Protein AF-H6BDT1-F1 (afdb_monomer_lite)

Foldseek 3Di:
DPDVVVLLVCLQCVLVVDVVVDLPCCVVPSLVSLLCQCVDPDVSSVLSNLLCLLSSLVSDALVSCVPRVLVSLLVQLVDPDPSSLLSNLLCLLSCDVRNAQPCCVPRVVVSLLSQCVDPDVSSVLSSLVCVVSVCVRHNDPVCCVSCVVSLVVQCVDPDVVSVVSSVD

Structure (mmCIF, N/CA/C/O backbone):
data_AF-H6BDT1-F1
#
_entry.id   AF-H6BDT1-F1
#
loop_
_atom_site.group_PDB
_atom_site.id
_atom_site.type_symbol
_atom_site.label_atom_id
_atom_site.label_alt_id
_atom_site.label_comp_id
_atom_site.label_asym_id
_atom_site.label_entity_id
_atom_site.label_seq_id
_atom_site.pdbx_PDB_ins_code
_atom_site.Cartn_x
_atom_site.Cartn_y
_atom_site.Cartn_z
_atom_site.occupancy
_atom_site.B_iso_or_equiv
_atom_site.auth_seq_id
_atom_site.auth_comp_id
_atom_site.auth_asym_id
_atom_site.auth_atom_id
_atom_site.pdbx_PDB_model_num
ATOM 1 N N . ASP A 1 1 ? -6.044 -13.390 18.697 1.00 86.31 1 ASP A N 1
ATOM 2 C CA . ASP A 1 1 ? -6.503 -14.779 18.508 1.00 86.31 1 ASP A CA 1
ATOM 3 C C . ASP A 1 1 ? -5.344 -15.648 18.028 1.00 86.31 1 ASP A C 1
ATOM 5 O O . ASP A 1 1 ? -4.522 -15.134 17.274 1.00 86.31 1 ASP A O 1
ATOM 9 N N . LYS A 1 2 ? -5.239 -16.912 18.459 1.00 89.94 2 LYS A N 1
ATOM 10 C CA . LYS A 1 2 ? -4.168 -17.826 18.007 1.00 89.94 2 LYS A CA 1
ATOM 11 C C . LYS A 1 2 ? -4.357 -18.261 16.549 1.00 89.94 2 LYS A C 1
ATOM 13 O O . LYS A 1 2 ? -3.375 -18.497 15.853 1.00 89.94 2 LYS A O 1
ATOM 18 N N . SER A 1 3 ? -5.599 -18.323 16.076 1.00 95.31 3 SER A N 1
ATOM 19 C CA . SER A 1 3 ? -5.934 -18.677 14.702 1.00 95.31 3 SER A CA 1
ATOM 20 C C . SER A 1 3 ? -5.685 -17.498 13.768 1.00 95.31 3 SER A C 1
ATOM 22 O O . SER A 1 3 ? -6.383 -16.483 13.821 1.00 95.31 3 SER A O 1
ATOM 24 N N . TRP A 1 4 ? -4.715 -17.643 12.863 1.00 94.75 4 TRP A N 1
ATOM 25 C CA . TRP A 1 4 ? -4.469 -16.643 11.824 1.00 94.75 4 TRP A CA 1
ATOM 26 C C . TRP A 1 4 ? -5.674 -16.484 10.892 1.00 94.75 4 TRP A C 1
ATOM 28 O O . TRP A 1 4 ? -5.926 -15.385 10.422 1.00 94.75 4 TRP A O 1
ATOM 38 N N . ARG A 1 5 ? -6.488 -17.534 10.699 1.00 95.38 5 ARG A N 1
ATOM 39 C CA . ARG A 1 5 ? -7.716 -17.467 9.889 1.00 95.38 5 ARG A CA 1
ATOM 40 C C . ARG A 1 5 ? -8.753 -16.526 10.492 1.00 95.38 5 ARG A C 1
ATOM 42 O O . ARG A 1 5 ? -9.405 -15.792 9.762 1.00 95.38 5 ARG A O 1
ATOM 49 N N . VAL A 1 6 ? -8.881 -16.508 11.821 1.00 95.25 6 VAL A N 1
ATOM 50 C CA . VAL A 1 6 ? -9.763 -15.548 12.504 1.00 95.25 6 VAL A CA 1
ATOM 51 C C . VAL A 1 6 ? -9.239 -14.130 12.292 1.00 95.25 6 VAL A C 1
ATOM 53 O O . VAL A 1 6 ? -10.000 -13.250 11.907 1.00 95.25 6 VAL A O 1
ATOM 56 N N . ARG A 1 7 ? -7.928 -13.910 12.462 1.00 96.38 7 ARG A N 1
ATOM 57 C CA . ARG A 1 7 ? -7.308 -12.591 12.239 1.00 96.38 7 ARG A CA 1
ATOM 58 C C . ARG A 1 7 ? -7.422 -12.130 10.783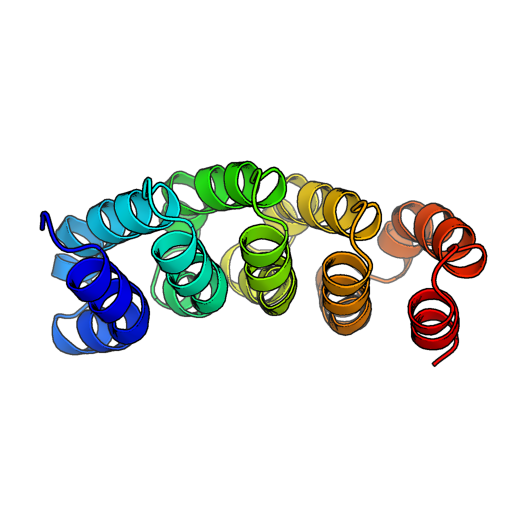 1.00 96.38 7 ARG A C 1
ATOM 60 O O . ARG A 1 7 ? -7.733 -10.971 10.542 1.00 96.38 7 ARG A O 1
ATOM 67 N N . TYR A 1 8 ? -7.262 -13.043 9.832 1.00 95.12 8 TYR A N 1
ATOM 68 C CA . TYR A 1 8 ? -7.485 -12.826 8.404 1.00 95.12 8 TYR A CA 1
ATOM 69 C C . TYR A 1 8 ? -8.929 -12.405 8.117 1.00 95.12 8 TYR A C 1
ATOM 71 O O . TYR A 1 8 ? -9.164 -11.446 7.382 1.00 95.12 8 TYR A O 1
ATOM 79 N N . MET A 1 9 ? -9.909 -13.080 8.727 1.00 94.56 9 MET A N 1
ATOM 80 C CA . MET A 1 9 ? -11.311 -12.697 8.569 1.00 94.56 9 MET A CA 1
ATOM 81 C C . MET A 1 9 ? -11.591 -11.308 9.134 1.00 94.56 9 MET A C 1
ATOM 83 O O . MET A 1 9 ? -12.263 -10.515 8.479 1.00 94.56 9 MET A O 1
ATOM 87 N N . VAL A 1 10 ? -11.020 -10.989 10.298 1.00 93.06 10 VAL A N 1
ATOM 88 C CA . VAL A 1 10 ? -11.107 -9.644 10.875 1.00 93.06 10 VAL A CA 1
ATOM 89 C C . VAL A 1 10 ? -10.471 -8.617 9.939 1.00 93.06 10 VAL A C 1
ATOM 91 O O . VAL A 1 10 ? -11.102 -7.608 9.662 1.00 93.06 10 VAL A O 1
ATOM 94 N N . ALA A 1 11 ? -9.282 -8.872 9.385 1.00 93.62 11 ALA A N 1
ATOM 95 C CA . ALA A 1 11 ? -8.631 -7.961 8.439 1.00 93.62 11 ALA A CA 1
ATOM 96 C C . ALA A 1 11 ? -9.489 -7.684 7.191 1.00 93.62 11 ALA A C 1
ATOM 98 O O . ALA A 1 11 ? -9.502 -6.560 6.692 1.00 93.62 11 ALA A O 1
ATOM 99 N N . ASN A 1 12 ? -10.243 -8.680 6.720 1.00 91.31 12 ASN A N 1
ATOM 100 C CA . ASN A 1 12 ? -11.143 -8.530 5.578 1.00 91.31 12 ASN A CA 1
ATOM 101 C C . ASN A 1 12 ? -12.426 -7.751 5.876 1.00 91.31 12 ASN A C 1
ATOM 103 O O . ASN A 1 12 ? -12.972 -7.168 4.943 1.00 91.31 12 ASN A O 1
ATOM 107 N N . GLN A 1 13 ? -12.896 -7.765 7.126 1.00 90.25 13 GLN A N 1
ATOM 108 C CA . GLN A 1 13 ? -14.163 -7.150 7.545 1.00 90.25 13 GLN A CA 1
ATOM 109 C C . GLN A 1 13 ? -13.985 -5.914 8.436 1.00 90.25 13 GLN A C 1
ATOM 111 O O . GLN A 1 13 ? -14.959 -5.363 8.947 1.00 90.25 13 GLN A O 1
ATOM 116 N N . LEU A 1 14 ? -12.743 -5.489 8.695 1.00 85.31 14 LEU A N 1
ATOM 117 C CA . LEU A 1 14 ? -12.486 -4.456 9.697 1.00 85.31 14 LEU A CA 1
ATOM 118 C C . LEU A 1 14 ? -13.117 -3.115 9.317 1.00 85.31 1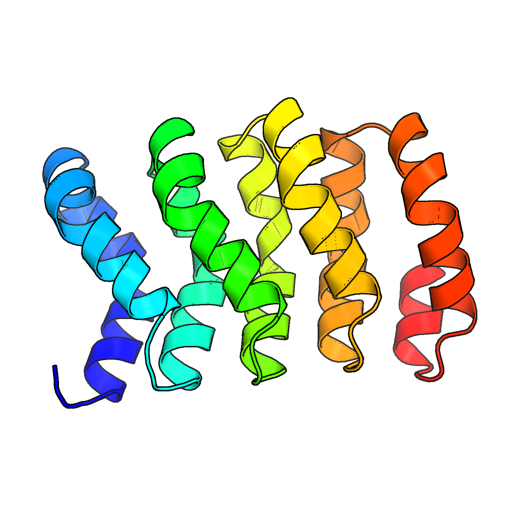4 LEU A C 1
ATOM 120 O O . LEU A 1 14 ? -13.557 -2.384 10.195 1.00 85.31 14 LEU A O 1
ATOM 124 N N . TYR A 1 15 ? -13.185 -2.811 8.022 1.00 85.06 15 TYR A N 1
ATOM 125 C CA . TYR A 1 15 ? -13.821 -1.593 7.529 1.00 85.06 15 TYR A CA 1
ATOM 126 C C . TYR A 1 15 ? -15.319 -1.566 7.871 1.00 85.06 15 TYR A C 1
ATOM 128 O O . TYR A 1 15 ? -15.811 -0.589 8.427 1.00 85.06 15 TYR A O 1
ATOM 136 N N . GLU A 1 16 ? -16.025 -2.664 7.607 1.00 87.00 16 GLU A N 1
ATOM 137 C CA . GLU A 1 16 ? -17.448 -2.825 7.898 1.00 87.00 16 GLU A CA 1
ATOM 138 C C . GLU A 1 16 ? -17.715 -2.772 9.412 1.00 87.00 16 GLU A C 1
ATOM 140 O O . GLU A 1 16 ? -18.719 -2.213 9.857 1.00 87.00 16 GLU A O 1
ATOM 145 N N . LEU A 1 17 ? -16.786 -3.292 10.224 1.00 85.12 17 LEU A N 1
ATOM 146 C CA . LEU A 1 17 ? -16.847 -3.166 11.681 1.00 85.12 17 LEU A CA 1
ATOM 147 C C . LEU A 1 17 ? -16.719 -1.708 12.132 1.00 85.12 17 LEU A C 1
ATOM 149 O O . LEU A 1 17 ? -17.478 -1.290 13.004 1.00 85.12 17 LEU A O 1
ATOM 153 N N . CYS A 1 18 ? -15.809 -0.928 11.540 1.00 85.00 18 CYS A N 1
ATOM 154 C CA . CYS A 1 18 ? -15.662 0.494 11.854 1.00 85.00 18 CYS A CA 1
ATOM 155 C C . CYS A 1 18 ? -16.941 1.290 11.574 1.00 85.00 18 CYS A C 1
ATOM 157 O O . CYS A 1 18 ? -17.350 2.107 12.400 1.00 85.00 18 CYS A O 1
ATOM 159 N N . GLU A 1 19 ? -17.591 1.034 10.436 1.00 83.88 19 GLU A N 1
ATOM 160 C CA . GLU A 1 19 ? -18.862 1.683 10.097 1.00 83.88 19 GLU A CA 1
ATOM 161 C C . GLU A 1 19 ? -19.970 1.320 11.096 1.00 83.88 19 GLU A C 1
ATOM 163 O O . GLU A 1 19 ? -20.764 2.182 11.470 1.00 83.88 19 GLU A O 1
ATOM 168 N N . ALA A 1 20 ? -19.993 0.078 11.587 1.00 88.31 20 ALA A N 1
ATOM 169 C CA . ALA A 1 20 ? -21.001 -0.384 12.537 1.00 88.31 20 ALA A CA 1
ATOM 170 C C . ALA A 1 20 ? -20.823 0.183 13.959 1.00 88.31 20 ALA A C 1
ATOM 172 O O . ALA A 1 20 ? -21.815 0.471 14.628 1.00 88.31 20 ALA A O 1
ATOM 173 N N . VAL A 1 21 ? -19.582 0.331 14.442 1.00 86.50 21 VAL A N 1
ATOM 174 C CA . VAL A 1 21 ? -19.310 0.792 15.821 1.00 86.50 21 VAL A CA 1
ATOM 175 C C . VAL A 1 21 ? -19.196 2.313 15.948 1.00 86.50 21 VAL A C 1
ATOM 177 O O . VAL A 1 21 ? -19.269 2.848 17.053 1.00 86.50 21 VAL A O 1
ATOM 180 N N . GLY A 1 22 ? -19.021 3.019 14.831 1.00 85.62 22 GLY A N 1
ATOM 181 C CA . GLY A 1 22 ? -18.889 4.471 14.798 1.00 85.62 22 GLY A CA 1
ATOM 182 C C . GLY A 1 22 ? -17.468 4.988 15.085 1.00 85.62 22 GLY A C 1
ATOM 183 O O . GLY A 1 22 ? -16.534 4.219 15.336 1.00 85.62 22 GLY A O 1
ATOM 184 N N . PRO A 1 23 ? -17.270 6.318 15.028 1.00 83.31 23 PRO A N 1
ATOM 185 C CA . PRO A 1 23 ? -15.941 6.935 14.968 1.00 83.31 23 PRO A CA 1
ATOM 186 C C . PRO A 1 23 ? -15.136 6.837 16.272 1.00 83.31 23 PRO A C 1
ATOM 188 O O . PRO A 1 23 ? -13.923 6.632 16.225 1.00 83.31 23 PRO A O 1
ATOM 191 N N . GLU A 1 24 ? -15.784 6.948 17.437 1.00 86.31 24 GLU A N 1
ATOM 192 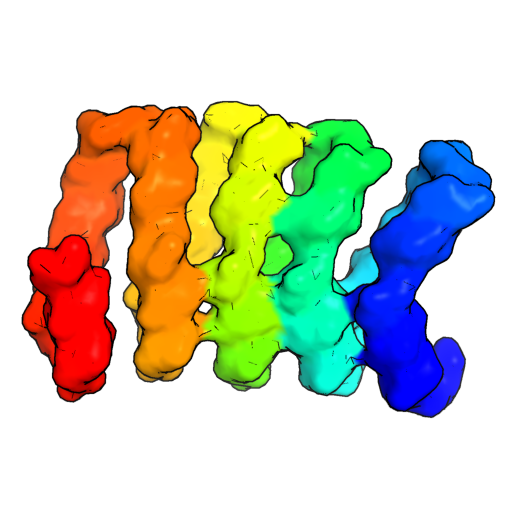C CA . GLU A 1 24 ? -15.082 6.907 18.729 1.00 86.31 24 GLU A CA 1
ATOM 193 C C . GLU A 1 24 ? -14.487 5.519 19.036 1.00 86.31 24 GLU A C 1
ATOM 195 O O . GLU A 1 24 ? -13.269 5.442 19.232 1.00 86.31 24 GLU A O 1
ATOM 200 N N . PRO A 1 25 ? -15.249 4.404 18.978 1.00 84.44 25 PRO A N 1
ATOM 201 C CA . PRO A 1 25 ? -14.669 3.068 19.151 1.00 84.44 25 PRO A CA 1
ATOM 202 C C . PRO A 1 25 ? -13.680 2.708 18.037 1.00 84.44 25 PRO A C 1
ATOM 204 O O . PRO A 1 25 ? -12.673 2.043 18.277 1.00 84.44 25 PRO A O 1
ATOM 207 N N . THR A 1 26 ? -13.913 3.201 16.814 1.00 85.62 26 THR A N 1
ATOM 208 C CA . THR A 1 26 ? -12.958 3.029 15.713 1.00 85.62 26 THR A CA 1
ATOM 209 C C . THR A 1 26 ? -11.588 3.597 16.074 1.00 85.62 26 THR A C 1
ATOM 211 O O . THR A 1 26 ? -10.569 2.921 15.920 1.00 85.62 26 THR A O 1
ATOM 214 N N . ARG A 1 27 ? -11.556 4.828 16.590 1.00 82.56 27 ARG A N 1
ATOM 215 C CA . ARG A 1 27 ? -10.317 5.499 16.980 1.00 82.56 27 ARG A CA 1
ATOM 216 C C . ARG A 1 27 ? -9.649 4.828 18.180 1.00 82.56 27 ARG A C 1
ATOM 218 O O . ARG A 1 27 ? -8.435 4.638 18.151 1.00 82.56 27 ARG A O 1
ATOM 225 N N . ALA A 1 28 ? -10.417 4.505 19.218 1.00 85.69 28 ALA A N 1
ATOM 226 C CA . ALA A 1 28 ? -9.879 3.970 20.466 1.00 85.69 28 ALA A CA 1
ATOM 227 C C . ALA A 1 28 ? -9.369 2.527 20.318 1.00 85.69 28 ALA A C 1
ATOM 229 O O . ALA A 1 28 ? -8.273 2.213 20.783 1.00 85.69 28 ALA A O 1
ATOM 230 N N . ASP A 1 29 ? -10.125 1.675 19.621 1.00 87.81 29 ASP A N 1
ATOM 231 C CA . ASP A 1 29 ? -9.914 0.226 19.654 1.00 87.81 29 ASP A CA 1
ATOM 232 C C . ASP A 1 29 ? -9.515 -0.357 18.294 1.00 87.81 29 ASP A C 1
ATOM 234 O O . ASP A 1 29 ? -8.620 -1.212 18.21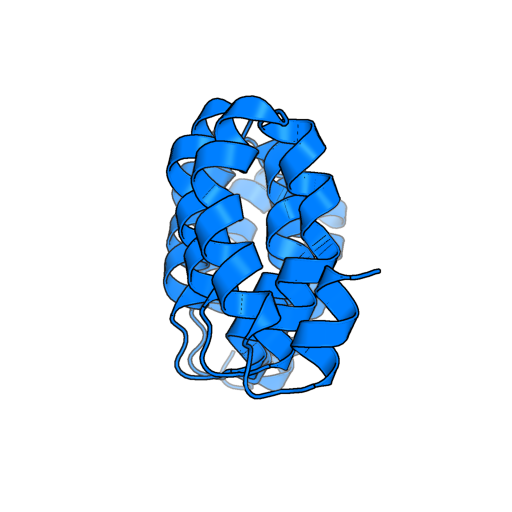4 1.00 87.81 29 ASP A O 1
ATOM 238 N N . LEU A 1 30 ? -10.136 0.110 17.204 1.00 90.19 30 LEU A N 1
ATOM 239 C CA . LEU A 1 30 ? -9.939 -0.493 15.882 1.00 90.19 30 LEU A CA 1
ATOM 240 C C . LEU A 1 30 ? -8.662 -0.016 15.188 1.00 90.19 30 LEU A C 1
ATOM 242 O O . LEU A 1 30 ? -8.026 -0.821 14.511 1.00 90.19 30 LEU A O 1
ATOM 246 N N . VAL A 1 31 ? -8.214 1.228 15.397 1.00 93.12 31 VAL A N 1
ATOM 247 C CA . VAL A 1 31 ? -6.912 1.695 14.879 1.00 93.12 31 VAL A CA 1
ATOM 248 C C . VAL A 1 31 ? -5.752 0.866 15.452 1.00 93.12 31 VAL A C 1
ATOM 250 O O . VAL A 1 31 ? -4.995 0.295 14.658 1.00 93.12 31 VAL A O 1
ATOM 253 N N . PRO A 1 32 ? -5.608 0.688 16.784 1.00 94.50 32 PRO A N 1
ATOM 254 C CA . PRO A 1 32 ? -4.578 -0.195 17.332 1.00 94.50 32 PRO A CA 1
ATOM 255 C C . PRO A 1 32 ? -4.714 -1.648 16.867 1.00 94.50 32 PRO A C 1
ATOM 257 O O . PRO A 1 32 ? -3.706 -2.326 16.661 1.00 94.50 32 PRO A O 1
ATOM 260 N N . ALA A 1 33 ? -5.945 -2.148 16.704 1.00 94.44 33 ALA A N 1
ATOM 261 C CA . ALA A 1 33 ? -6.177 -3.491 16.181 1.00 94.44 33 ALA A CA 1
ATOM 262 C C . ALA A 1 33 ? -5.696 -3.632 14.735 1.00 94.44 33 ALA A C 1
ATOM 264 O O . ALA A 1 33 ? -5.016 -4.607 14.419 1.00 94.44 33 ALA A O 1
ATOM 265 N N . TYR A 1 34 ? -5.972 -2.646 13.885 1.00 96.12 34 TYR A N 1
ATOM 266 C CA . TYR A 1 34 ? -5.546 -2.669 12.495 1.00 96.12 34 TYR A CA 1
ATOM 267 C C . TYR A 1 34 ? -4.031 -2.593 12.347 1.00 96.12 34 TYR A C 1
ATOM 269 O O . TYR A 1 34 ? -3.454 -3.362 11.584 1.00 96.12 34 TYR A O 1
ATOM 277 N N . VAL A 1 35 ? -3.366 -1.751 13.143 1.00 96.94 35 VAL A N 1
ATOM 278 C CA . VAL A 1 35 ? -1.896 -1.687 13.189 1.00 96.94 35 VAL A CA 1
ATOM 279 C C . VAL A 1 35 ? -1.293 -3.057 13.519 1.00 96.94 35 VAL A C 1
ATOM 281 O O . VAL A 1 35 ? -0.311 -3.463 12.900 1.00 96.94 35 VAL A O 1
ATOM 284 N N . ARG A 1 36 ? -1.898 -3.814 14.446 1.00 97.12 36 ARG A N 1
ATOM 285 C CA . ARG A 1 36 ? -1.454 -5.187 14.743 1.00 97.12 36 ARG A CA 1
ATOM 286 C C . ARG A 1 36 ? -1.662 -6.144 13.568 1.00 97.12 36 ARG A C 1
ATOM 288 O O . ARG A 1 36 ? -0.824 -7.013 13.377 1.00 97.12 36 ARG A O 1
ATOM 295 N N . LEU A 1 37 ? -2.734 -5.988 12.790 1.00 97.69 37 LEU A N 1
ATOM 296 C CA . LEU A 1 37 ? -2.994 -6.812 11.601 1.00 97.69 37 LEU A CA 1
ATOM 297 C C . LEU A 1 37 ? -2.028 -6.488 10.452 1.00 97.69 37 LEU A C 1
ATOM 299 O O . LEU A 1 37 ? -1.565 -7.394 9.766 1.00 97.69 37 LEU A O 1
ATOM 303 N N . LEU A 1 38 ? -1.671 -5.213 10.269 1.00 97.94 38 LEU A N 1
ATOM 304 C CA . LEU A 1 38 ? -0.653 -4.796 9.298 1.00 97.94 38 LEU A CA 1
ATOM 305 C C . LEU A 1 38 ? 0.738 -5.345 9.656 1.00 97.94 38 LEU A C 1
ATOM 307 O O . LEU A 1 38 ? 1.550 -5.573 8.769 1.00 97.94 38 LEU A O 1
ATOM 311 N N . ARG A 1 39 ?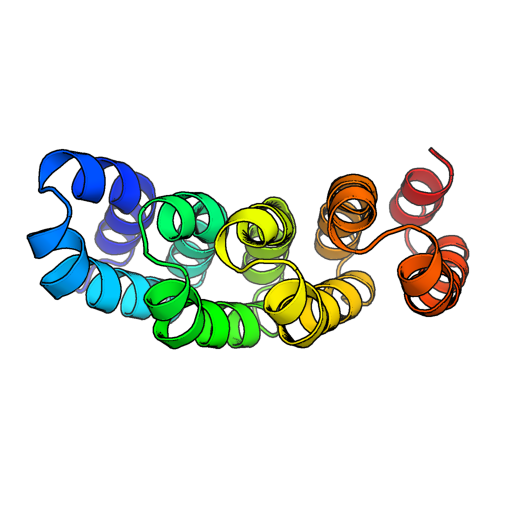 1.002 -5.609 10.940 1.00 97.94 39 ARG A N 1
ATOM 312 C CA . ARG A 1 39 ? 2.255 -6.192 11.451 1.00 97.94 39 ARG A CA 1
ATOM 313 C C . ARG A 1 39 ? 2.108 -7.650 11.894 1.00 97.94 39 ARG A C 1
ATOM 315 O O . ARG A 1 39 ? 2.886 -8.129 12.718 1.00 97.94 39 ARG A O 1
ATOM 322 N N . ASP A 1 40 ? 1.089 -8.346 11.398 1.00 98.44 40 ASP A N 1
ATOM 323 C CA . ASP A 1 40 ? 0.835 -9.729 11.793 1.00 98.44 40 ASP A CA 1
ATOM 324 C C . ASP A 1 40 ? 1.998 -10.637 11.376 1.00 98.44 40 ASP A C 1
ATOM 326 O O . ASP A 1 40 ? 2.653 -10.402 10.360 1.00 98.44 40 ASP A O 1
ATOM 330 N N . ASN A 1 41 ? 2.264 -11.696 12.138 1.00 97.00 41 ASN A N 1
ATOM 331 C CA . ASN A 1 41 ? 3.332 -12.629 11.791 1.00 97.00 41 ASN A CA 1
ATOM 332 C C . ASN A 1 41 ? 2.996 -13.456 10.537 1.00 97.00 41 ASN A C 1
ATOM 334 O O . ASN A 1 41 ? 3.907 -13.866 9.819 1.00 97.00 41 ASN A O 1
ATOM 338 N N . GLU A 1 42 ? 1.709 -13.661 10.249 1.00 98.19 42 GLU A N 1
ATOM 339 C CA . GLU A 1 42 ? 1.241 -14.420 9.093 1.00 98.19 42 GLU A CA 1
ATOM 340 C C . GLU A 1 42 ? 1.101 -13.530 7.851 1.00 98.19 42 GLU A C 1
ATOM 342 O O . GLU A 1 42 ? 0.394 -12.518 7.868 1.00 98.19 42 GLU A O 1
ATOM 347 N N . ALA A 1 43 ? 1.731 -13.929 6.742 1.00 97.88 43 ALA A N 1
ATOM 348 C CA . ALA A 1 43 ? 1.722 -13.136 5.512 1.00 97.88 43 ALA A CA 1
ATOM 349 C C . ALA A 1 43 ? 0.304 -12.961 4.949 1.00 97.88 43 ALA A C 1
ATOM 351 O O . ALA A 1 43 ? -0.045 -11.862 4.537 1.00 97.88 43 ALA A O 1
ATOM 352 N N . GLU A 1 44 ? -0.542 -13.994 5.007 1.00 97.94 44 GLU A N 1
ATOM 353 C CA . GLU A 1 44 ? -1.941 -13.929 4.551 1.00 97.94 44 GLU A CA 1
ATOM 354 C C . GLU A 1 44 ? -2.756 -12.854 5.279 1.00 97.94 44 GLU A C 1
ATOM 356 O O . GLU A 1 44 ? -3.568 -12.151 4.674 1.00 97.94 44 GLU A O 1
ATOM 361 N N . VAL A 1 45 ? -2.511 -12.672 6.580 1.00 98.38 45 VAL A N 1
ATOM 362 C CA . VAL A 1 45 ? -3.176 -11.621 7.361 1.00 98.38 45 VAL A CA 1
ATOM 363 C C . VAL A 1 45 ? -2.685 -10.245 6.913 1.00 98.38 45 VAL A C 1
ATOM 365 O O . VAL A 1 45 ? -3.504 -9.349 6.701 1.00 98.38 45 VAL A O 1
ATOM 368 N N . ARG A 1 46 ? -1.371 -10.090 6.695 1.00 98.50 46 ARG A N 1
ATOM 369 C CA . ARG A 1 46 ? -0.795 -8.838 6.185 1.00 98.50 46 ARG A CA 1
ATOM 370 C C . ARG A 1 46 ? -1.264 -8.514 4.767 1.00 98.50 46 ARG A C 1
ATOM 372 O O . ARG A 1 46 ? -1.556 -7.356 4.502 1.00 98.50 46 ARG A O 1
ATOM 379 N N . ILE A 1 47 ? -1.406 -9.506 3.883 1.00 98.44 47 ILE A N 1
ATOM 380 C CA . ILE A 1 47 ? -1.962 -9.346 2.526 1.00 98.44 47 ILE A CA 1
ATOM 381 C C . ILE A 1 47 ? -3.379 -8.775 2.611 1.00 98.44 47 ILE A C 1
ATOM 383 O O . ILE A 1 47 ? -3.674 -7.750 1.991 1.00 98.44 47 ILE A O 1
ATOM 387 N N . ALA A 1 48 ? -4.242 -9.407 3.414 1.00 97.69 48 ALA A N 1
ATOM 388 C CA . ALA A 1 48 ? -5.618 -8.958 3.602 1.00 97.69 48 ALA A CA 1
ATOM 389 C C . ALA A 1 48 ? -5.674 -7.538 4.180 1.00 97.69 48 ALA A C 1
ATOM 391 O O . ALA A 1 48 ? -6.408 -6.694 3.669 1.00 97.69 48 ALA A O 1
ATOM 392 N N . ALA A 1 49 ? -4.867 -7.250 5.204 1.00 97.75 49 ALA A N 1
ATOM 393 C CA . ALA A 1 49 ? -4.814 -5.929 5.814 1.00 97.75 49 ALA A CA 1
ATOM 394 C C . ALA A 1 49 ? -4.296 -4.871 4.824 1.00 97.75 49 ALA A C 1
ATOM 396 O O . ALA A 1 49 ? -4.977 -3.871 4.602 1.00 97.75 49 ALA A O 1
ATOM 397 N N . ALA A 1 50 ? -3.153 -5.101 4.174 1.00 97.94 50 ALA A N 1
ATOM 398 C CA . ALA A 1 50 ? -2.535 -4.176 3.223 1.00 97.94 50 ALA A CA 1
ATOM 399 C C . ALA A 1 50 ? -3.474 -3.833 2.058 1.00 97.94 50 ALA A C 1
ATOM 401 O O . ALA A 1 50 ? -3.646 -2.659 1.735 1.00 97.94 50 ALA A O 1
ATOM 402 N N . GLY A 1 51 ? -4.173 -4.826 1.497 1.00 96.88 51 GLY A N 1
ATOM 403 C CA . GLY A 1 51 ? -5.148 -4.622 0.419 1.00 96.88 51 GLY A CA 1
ATOM 404 C C . GLY A 1 51 ? -6.389 -3.806 0.815 1.00 96.88 51 GLY A C 1
ATOM 405 O O . GLY A 1 51 ? -7.198 -3.450 -0.043 1.00 96.88 51 GLY A O 1
ATOM 406 N N . LYS A 1 52 ? -6.572 -3.489 2.103 1.00 95.12 52 LYS A N 1
ATOM 407 C CA . LYS A 1 52 ? -7.680 -2.662 2.614 1.00 95.12 52 LYS A CA 1
ATOM 408 C C . LYS A 1 52 ? -7.224 -1.322 3.193 1.00 95.12 52 LYS A C 1
ATOM 410 O O . LYS A 1 52 ? -8.085 -0.522 3.561 1.00 95.12 52 LYS A O 1
ATOM 415 N N . VAL A 1 53 ? -5.918 -1.035 3.209 1.00 95.56 53 VAL A N 1
ATOM 416 C CA . VAL A 1 53 ? -5.350 0.127 3.921 1.00 95.56 53 VAL A CA 1
ATOM 417 C C . VAL A 1 53 ? -5.964 1.446 3.477 1.00 95.56 53 VAL A C 1
ATOM 419 O O . VAL A 1 53 ? -6.355 2.258 4.306 1.00 95.56 53 VAL A O 1
ATOM 422 N N . THR A 1 54 ? -6.199 1.607 2.177 1.00 94.25 54 THR A N 1
ATOM 423 C CA . THR A 1 54 ? -6.866 2.784 1.618 1.00 94.25 54 THR A CA 1
ATOM 424 C C . THR A 1 54 ? -8.290 2.964 2.133 1.00 94.25 54 THR A C 1
ATOM 426 O O . THR A 1 54 ? -8.682 4.081 2.464 1.00 94.25 54 THR A O 1
ATOM 429 N N . LYS A 1 55 ? -9.081 1.885 2.204 1.00 91.94 55 LYS A N 1
ATOM 430 C CA . LYS A 1 55 ? -10.452 1.965 2.726 1.00 91.94 55 LYS A CA 1
ATOM 431 C C . LYS A 1 55 ? -10.434 2.353 4.200 1.00 91.94 55 LYS A C 1
ATOM 433 O O . LYS A 1 55 ? -11.182 3.237 4.598 1.00 91.94 55 LYS A O 1
ATOM 438 N N . PHE A 1 56 ? -9.536 1.747 4.973 1.00 91.81 56 PHE A N 1
ATOM 439 C CA . PHE A 1 56 ? -9.377 2.067 6.385 1.00 91.81 56 PHE A CA 1
ATOM 440 C C . PHE A 1 56 ? -8.886 3.504 6.604 1.00 91.81 56 PHE A C 1
ATOM 442 O O . PHE A 1 56 ? -9.371 4.184 7.491 1.00 91.81 56 PHE A O 1
ATOM 449 N N . CYS A 1 57 ? -7.984 4.035 5.779 1.00 91.75 57 CYS A N 1
ATOM 450 C CA . CYS A 1 57 ? -7.548 5.425 5.916 1.00 91.75 57 CYS A CA 1
ATOM 451 C C . CYS A 1 57 ? -8.676 6.437 5.682 1.00 91.75 57 CYS A C 1
ATOM 453 O O . CYS A 1 57 ? -8.682 7.476 6.329 1.00 91.75 57 CYS A O 1
ATOM 455 N N . ARG A 1 58 ? -9.646 6.145 4.806 1.00 90.25 58 ARG A N 1
ATOM 456 C CA . ARG A 1 58 ? -10.751 7.072 4.487 1.00 90.25 58 ARG A CA 1
ATOM 457 C C . ARG A 1 58 ? -11.699 7.353 5.652 1.00 90.25 58 ARG A C 1
ATOM 459 O O . ARG A 1 58 ? -12.383 8.368 5.623 1.00 90.25 58 ARG A O 1
ATOM 466 N N . ILE A 1 59 ? -11.739 6.477 6.653 1.00 88.56 59 ILE A N 1
ATOM 467 C CA . ILE A 1 59 ? -12.544 6.664 7.872 1.00 88.56 59 ILE A CA 1
ATOM 468 C C . ILE A 1 59 ? -11.748 7.329 9.004 1.00 88.56 59 ILE A C 1
ATOM 470 O O . ILE A 1 59 ? -12.297 7.585 10.074 1.00 88.56 59 ILE A O 1
ATOM 474 N N . LEU A 1 60 ? -10.456 7.596 8.794 1.00 88.31 60 LEU A N 1
ATOM 475 C CA . LEU A 1 60 ? -9.595 8.258 9.767 1.00 88.31 60 LEU A CA 1
ATOM 476 C C . LEU A 1 60 ? -9.419 9.735 9.433 1.00 88.31 60 LEU A C 1
ATOM 478 O O . LEU A 1 60 ? -9.527 10.159 8.283 1.00 88.31 60 LEU A O 1
ATOM 482 N N . SER A 1 61 ? -9.046 10.513 10.448 1.00 90.62 61 SER A N 1
ATOM 483 C CA . SER A 1 61 ? -8.468 11.829 10.201 1.00 90.62 61 SER A CA 1
ATOM 484 C C . SER A 1 61 ? -7.076 11.694 9.559 1.00 90.62 61 SER A C 1
ATOM 486 O O . SER A 1 61 ? -6.359 10.722 9.841 1.00 90.62 61 SER A O 1
ATOM 488 N N . PRO A 1 62 ? -6.641 12.683 8.754 1.00 91.50 62 PRO A N 1
ATOM 489 C CA . PRO A 1 62 ? -5.299 12.702 8.171 1.00 91.50 62 PRO A CA 1
ATOM 490 C C . PRO A 1 62 ? -4.197 12.506 9.219 1.00 91.50 62 PRO A C 1
ATOM 492 O O . PRO A 1 62 ? -3.252 11.753 9.000 1.00 91.50 62 PRO A O 1
ATOM 495 N N . GLN A 1 63 ? -4.352 13.115 10.400 1.00 93.00 63 GLN A N 1
ATOM 496 C CA . GLN A 1 63 ? -3.385 13.019 11.494 1.00 93.00 63 GLN A CA 1
ATOM 497 C C . GLN A 1 63 ? -3.226 11.578 11.993 1.00 93.00 63 GLN A C 1
ATOM 499 O O . GLN A 1 63 ? -2.101 11.111 12.151 1.00 93.00 63 GLN A O 1
ATOM 504 N N . LEU A 1 64 ? -4.331 10.847 12.190 1.00 92.31 64 LEU A N 1
ATOM 505 C CA . LEU A 1 64 ? -4.278 9.448 12.628 1.00 92.31 64 LEU A CA 1
ATOM 506 C C . LEU A 1 64 ? -3.687 8.539 11.547 1.00 92.31 64 LEU A C 1
ATOM 508 O O . LEU A 1 64 ? -2.901 7.644 11.862 1.00 92.31 64 LEU A O 1
ATOM 512 N N . ALA A 1 65 ? -4.030 8.777 10.278 1.00 94.69 65 ALA A N 1
ATOM 513 C CA . ALA A 1 65 ? -3.470 8.024 9.161 1.00 94.69 65 ALA A CA 1
ATOM 514 C C . ALA A 1 65 ? -1.945 8.208 9.070 1.00 94.69 65 ALA A C 1
ATOM 516 O O . ALA A 1 65 ? -1.217 7.218 8.987 1.00 94.69 65 ALA A O 1
ATOM 517 N N . ILE A 1 66 ? -1.460 9.449 9.162 1.00 94.75 66 ILE A N 1
ATOM 518 C CA . ILE A 1 66 ? -0.027 9.775 9.142 1.00 94.75 66 ILE A CA 1
ATOM 519 C C . ILE A 1 66 ? 0.689 9.187 10.363 1.00 94.75 66 ILE A C 1
ATOM 521 O O . ILE A 1 66 ? 1.756 8.599 10.223 1.00 94.75 66 ILE A O 1
ATOM 525 N N . GLN A 1 67 ? 0.108 9.308 11.558 1.00 95.31 67 GLN A N 1
ATOM 526 C CA . GLN A 1 67 ? 0.761 8.886 12.797 1.00 95.31 67 GLN A CA 1
ATOM 527 C C . GLN A 1 67 ? 0.832 7.360 12.952 1.00 95.31 67 GLN A C 1
ATOM 529 O O . GLN A 1 67 ? 1.830 6.842 13.454 1.00 95.31 67 GLN A O 1
ATOM 534 N N . HIS A 1 68 ? -0.218 6.635 12.557 1.00 95.25 68 HIS A N 1
ATOM 535 C CA . HIS A 1 68 ? -0.349 5.208 12.869 1.00 95.25 68 HIS A CA 1
ATOM 536 C C . HIS A 1 68 ? -0.265 4.294 11.650 1.00 95.25 68 HIS A C 1
ATOM 538 O O . HIS A 1 68 ? 0.310 3.209 11.742 1.00 95.25 68 HIS A O 1
ATOM 544 N N . ILE A 1 69 ? -0.830 4.702 10.512 1.00 96.25 69 ILE A N 1
ATOM 545 C CA . ILE A 1 69 ? -0.960 3.819 9.347 1.00 96.25 69 ILE A CA 1
ATOM 546 C C . ILE A 1 69 ? 0.228 3.963 8.401 1.00 96.25 69 ILE A C 1
ATOM 548 O O . ILE A 1 69 ? 0.777 2.961 7.949 1.00 96.25 69 ILE A O 1
ATOM 552 N N . LEU A 1 70 ? 0.672 5.190 8.140 1.00 95.81 70 LEU A N 1
ATOM 553 C CA . LEU A 1 70 ? 1.761 5.470 7.207 1.00 95.81 70 LEU A CA 1
ATOM 554 C C . LEU A 1 70 ? 3.099 4.789 7.577 1.00 95.81 70 LEU A C 1
ATOM 556 O O . LEU A 1 70 ? 3.742 4.253 6.673 1.00 95.81 70 LEU A O 1
ATOM 560 N N . PRO A 1 71 ? 3.499 4.677 8.865 1.00 97.50 71 PRO A N 1
ATOM 561 C CA . PRO A 1 71 ? 4.668 3.883 9.245 1.00 97.50 71 PRO A CA 1
ATOM 562 C C . PRO A 1 71 ? 4.519 2.399 8.886 1.00 97.50 71 PRO A C 1
ATOM 564 O O . PRO A 1 71 ? 5.457 1.791 8.377 1.00 97.50 71 PRO A O 1
ATOM 567 N N . CYS A 1 72 ? 3.324 1.831 9.078 1.00 98.12 72 CYS A N 1
ATOM 568 C CA . CYS A 1 72 ? 3.036 0.446 8.706 1.00 98.12 72 CYS A CA 1
ATOM 569 C C . CYS A 1 72 ? 3.082 0.261 7.183 1.00 98.12 72 CYS A C 1
ATOM 571 O O . CYS A 1 72 ? 3.617 -0.727 6.699 1.00 98.12 72 CYS A O 1
ATOM 573 N N . VAL A 1 73 ? 2.566 1.225 6.415 1.00 98.00 73 VAL A N 1
ATOM 574 C CA . VAL A 1 73 ? 2.645 1.223 4.943 1.00 98.00 73 VAL A CA 1
ATOM 575 C C . VAL A 1 73 ? 4.097 1.237 4.468 1.00 98.00 73 VAL A C 1
ATOM 577 O O . VAL A 1 73 ? 4.453 0.483 3.563 1.00 98.00 73 VAL A O 1
ATOM 580 N N . LYS A 1 74 ? 4.956 2.035 5.110 1.00 97.94 74 LYS A N 1
ATOM 581 C CA . LYS A 1 74 ? 6.392 2.051 4.819 1.00 97.94 74 LYS A CA 1
ATOM 582 C C . LYS A 1 74 ? 7.039 0.692 5.094 1.00 97.94 74 LYS A C 1
ATOM 584 O O . LYS A 1 74 ? 7.757 0.194 4.235 1.00 97.94 74 LYS A O 1
ATOM 589 N N . GLU A 1 75 ? 6.749 0.066 6.232 1.00 98.19 75 GLU A N 1
ATOM 590 C CA . GLU A 1 75 ? 7.246 -1.283 6.553 1.00 98.19 75 GLU A CA 1
ATOM 591 C C . GLU A 1 75 ? 6.778 -2.323 5.521 1.00 98.19 75 GLU A C 1
ATOM 593 O O . GLU A 1 75 ? 7.597 -3.059 4.966 1.00 98.19 75 GLU A O 1
ATOM 598 N N . LEU A 1 76 ? 5.481 -2.323 5.198 1.00 98.44 76 LEU A N 1
ATOM 599 C CA . LEU A 1 76 ? 4.860 -3.244 4.242 1.00 98.44 76 LEU A CA 1
ATOM 600 C C . LEU A 1 76 ? 5.408 -3.094 2.819 1.00 98.44 76 LEU A C 1
ATOM 602 O O . LEU A 1 76 ? 5.435 -4.069 2.075 1.00 98.44 76 LEU A O 1
ATOM 606 N N . SER A 1 77 ? 5.875 -1.905 2.434 1.00 98.25 77 SER A N 1
ATOM 607 C CA . SER A 1 77 ? 6.512 -1.699 1.126 1.00 98.25 77 SER A CA 1
ATOM 608 C C . SER A 1 77 ? 7.845 -2.430 0.963 1.00 98.25 77 SER A C 1
ATOM 610 O O . SER A 1 77 ? 8.300 -2.636 -0.155 1.00 98.25 77 SER A O 1
ATOM 612 N N . SER A 1 78 ? 8.439 -2.864 2.074 1.00 97.81 78 SER A N 1
ATOM 613 C CA . SER A 1 78 ? 9.666 -3.661 2.134 1.00 97.81 78 SER A CA 1
ATOM 614 C C . SER A 1 78 ? 9.433 -5.052 2.735 1.00 97.81 78 SER A C 1
ATOM 616 O O . SER A 1 78 ? 10.375 -5.697 3.192 1.00 97.81 78 SER A O 1
ATOM 618 N N . ASP A 1 79 ? 8.178 -5.516 2.772 1.00 98.62 79 ASP A N 1
ATOM 619 C CA . ASP A 1 79 ? 7.829 -6.821 3.338 1.00 98.62 79 ASP A CA 1
ATOM 620 C C . ASP A 1 79 ? 8.567 -7.956 2.616 1.00 98.62 79 ASP A C 1
ATOM 622 O O . ASP A 1 79 ? 8.749 -7.914 1.398 1.00 98.62 79 ASP A O 1
ATOM 626 N N . SER A 1 80 ? 8.954 -9.005 3.342 1.00 97.81 80 SER A N 1
ATOM 627 C CA . SER A 1 80 ? 9.622 -10.169 2.749 1.00 97.81 80 SER A CA 1
ATOM 628 C C . SER A 1 80 ? 8.730 -10.922 1.756 1.00 97.81 80 SER A C 1
ATOM 630 O O . SER A 1 80 ? 9.233 -11.532 0.812 1.00 97.81 80 SER A O 1
ATOM 632 N N . SER A 1 81 ? 7.407 -10.858 1.924 1.00 98.31 81 SER A N 1
ATOM 633 C CA . SER A 1 81 ? 6.441 -11.450 1.005 1.00 98.31 81 SER A CA 1
ATOM 634 C C . SER A 1 81 ? 6.117 -10.507 -0.152 1.00 98.31 81 SER A C 1
ATOM 636 O O . SER A 1 81 ? 5.467 -9.474 0.022 1.00 98.31 81 SER A O 1
ATOM 638 N N . GLN A 1 82 ? 6.464 -10.923 -1.372 1.00 98.31 82 GLN A N 1
ATOM 639 C CA . GLN A 1 82 ? 6.058 -10.237 -2.607 1.00 98.31 82 GLN A CA 1
ATOM 640 C C . GLN A 1 82 ? 4.537 -10.031 -2.709 1.00 98.31 82 GLN A C 1
ATOM 642 O O . GLN A 1 82 ? 4.080 -9.034 -3.261 1.00 98.31 82 GLN A O 1
ATOM 647 N N . HIS A 1 83 ? 3.736 -10.940 -2.145 1.00 98.38 83 HIS A N 1
ATOM 648 C CA . HIS A 1 83 ? 2.279 -10.854 -2.201 1.00 98.38 83 HIS A CA 1
ATOM 649 C C . HIS A 1 83 ? 1.748 -9.744 -1.292 1.00 98.38 83 HIS A C 1
ATOM 651 O O . HIS A 1 83 ? 0.782 -9.077 -1.652 1.00 98.38 83 HIS A O 1
ATOM 657 N N . VAL A 1 84 ? 2.409 -9.492 -0.156 1.00 98.69 84 VAL A N 1
ATOM 658 C CA . VAL A 1 84 ? 2.090 -8.354 0.719 1.00 98.69 84 VAL A CA 1
ATOM 659 C C . VAL A 1 84 ? 2.406 -7.042 0.003 1.00 98.69 84 VAL A C 1
ATOM 661 O O . VAL A 1 84 ? 1.548 -6.160 -0.067 1.00 98.69 84 VAL A O 1
ATOM 664 N N . ARG A 1 85 ? 3.601 -6.937 -0.595 1.00 98.62 85 ARG A N 1
ATOM 665 C CA . ARG A 1 85 ? 4.008 -5.748 -1.360 1.00 98.62 85 ARG A CA 1
ATOM 666 C C . ARG A 1 85 ? 3.083 -5.496 -2.550 1.00 98.62 85 ARG A C 1
ATOM 668 O O . ARG A 1 85 ? 2.659 -4.366 -2.770 1.00 98.62 85 ARG A O 1
ATOM 675 N N . SER A 1 86 ? 2.693 -6.555 -3.259 1.00 98.44 86 SER A N 1
ATOM 676 C CA . SER A 1 86 ? 1.744 -6.498 -4.377 1.00 98.44 86 SER A CA 1
ATOM 677 C C . SER A 1 86 ? 0.351 -6.042 -3.926 1.00 98.44 86 SER A C 1
ATOM 679 O O . SER A 1 86 ? -0.243 -5.160 -4.551 1.00 98.44 86 SER A O 1
ATOM 681 N N . ALA A 1 87 ? -0.147 -6.562 -2.798 1.00 98.31 87 ALA A N 1
ATOM 682 C CA . ALA A 1 87 ? -1.419 -6.137 -2.220 1.00 98.31 87 ALA A CA 1
ATOM 683 C C . ALA A 1 87 ? -1.405 -4.650 -1.841 1.00 98.31 87 ALA A C 1
ATOM 685 O O . ALA A 1 87 ? -2.340 -3.928 -2.190 1.00 98.31 87 ALA A O 1
ATOM 686 N N . LEU A 1 88 ? -0.330 -4.170 -1.206 1.00 98.44 88 LEU A N 1
ATOM 687 C CA . LEU A 1 88 ? -0.159 -2.749 -0.906 1.00 98.44 88 LEU A CA 1
ATOM 688 C C . LEU A 1 88 ? -0.115 -1.903 -2.187 1.00 98.44 88 LEU A C 1
ATOM 690 O O . LEU A 1 88 ? -0.859 -0.927 -2.308 1.00 98.44 88 LEU A O 1
ATOM 694 N N . ALA A 1 89 ? 0.715 -2.295 -3.156 1.00 98.00 89 ALA A N 1
ATOM 695 C CA . ALA A 1 89 ? 0.879 -1.605 -4.432 1.00 98.00 89 ALA A CA 1
ATOM 696 C C . ALA A 1 89 ? -0.449 -1.406 -5.173 1.00 98.00 89 ALA A C 1
ATOM 698 O O . ALA A 1 89 ? -0.684 -0.354 -5.766 1.00 98.00 89 ALA A O 1
ATOM 699 N N . SER A 1 90 ? -1.355 -2.383 -5.084 1.00 97.00 90 SER A N 1
ATOM 700 C CA . SER A 1 90 ? -2.661 -2.319 -5.744 1.00 97.00 90 SER A CA 1
ATOM 701 C C . SER A 1 90 ? -3.580 -1.203 -5.217 1.00 97.00 90 SER A C 1
ATOM 703 O O . SER A 1 90 ? -4.508 -0.798 -5.922 1.00 97.00 90 SER A O 1
ATOM 705 N N . VAL A 1 91 ? -3.331 -0.676 -4.008 1.00 96.12 91 VAL A N 1
ATOM 706 C CA . VAL A 1 91 ? -4.223 0.294 -3.348 1.00 96.12 91 VAL A CA 1
ATOM 707 C C . VAL A 1 91 ? -3.553 1.574 -2.857 1.00 96.12 91 VAL A C 1
ATOM 709 O O . VAL A 1 91 ? -4.280 2.535 -2.599 1.00 96.12 91 VAL A O 1
ATOM 712 N N . ILE A 1 92 ? -2.222 1.615 -2.734 1.00 95.44 92 ILE A N 1
ATOM 713 C CA . ILE A 1 92 ? -1.474 2.644 -1.987 1.00 95.44 92 ILE A CA 1
ATOM 714 C C . ILE A 1 92 ? -1.841 4.088 -2.364 1.00 95.44 92 ILE A C 1
ATOM 716 O O . ILE A 1 92 ? -2.049 4.920 -1.482 1.00 95.44 92 ILE A O 1
ATOM 720 N N . MET A 1 93 ? -2.025 4.386 -3.654 1.00 93.12 93 MET A N 1
ATOM 721 C CA . MET A 1 93 ? -2.327 5.752 -4.107 1.00 93.12 93 MET A CA 1
ATOM 722 C C . MET A 1 93 ? -3.712 6.259 -3.726 1.00 93.12 93 MET A C 1
ATOM 724 O O . MET A 1 93 ? -3.933 7.467 -3.671 1.00 93.12 93 MET A O 1
ATOM 728 N N . GLY A 1 94 ? -4.629 5.370 -3.353 1.00 93.12 94 GLY A N 1
ATOM 729 C CA . GLY A 1 94 ? -5.925 5.791 -2.838 1.00 93.12 94 GLY A CA 1
ATOM 730 C C . GLY A 1 94 ? -5.857 6.466 -1.462 1.00 93.12 94 GLY A C 1
ATOM 731 O O . GLY A 1 94 ? -6.865 7.035 -1.038 1.00 93.12 94 GLY A O 1
ATOM 732 N N . MET A 1 95 ? -4.704 6.427 -0.779 1.00 94.00 95 MET A N 1
ATOM 733 C CA . MET A 1 95 ? -4.453 7.167 0.463 1.00 94.00 95 MET A CA 1
ATOM 734 C C . MET A 1 95 ? -4.181 8.657 0.224 1.00 94.00 95 MET A C 1
ATOM 736 O O . MET A 1 95 ? -4.388 9.456 1.133 1.00 94.00 95 MET A O 1
ATOM 740 N N . ALA A 1 96 ? -3.752 9.056 -0.976 1.00 93.44 96 ALA A N 1
ATOM 741 C CA . ALA A 1 96 ? -3.321 10.427 -1.243 1.00 93.44 96 ALA A CA 1
ATOM 742 C C . ALA A 1 96 ? -4.387 11.505 -0.935 1.00 93.44 96 ALA A C 1
ATOM 744 O O . ALA A 1 96 ? -4.049 12.491 -0.277 1.00 93.44 96 ALA A O 1
ATOM 745 N N . PRO A 1 97 ? -5.683 11.320 -1.278 1.00 91.56 97 PRO A N 1
ATOM 746 C CA . PRO A 1 97 ? -6.729 12.273 -0.895 1.00 91.56 97 PRO A CA 1
ATOM 747 C C . PRO A 1 97 ? -6.914 12.424 0.621 1.00 91.56 97 PRO A C 1
ATOM 749 O O . PRO A 1 97 ? -7.360 13.470 1.076 1.00 91.56 97 PRO A O 1
ATOM 752 N N . VAL A 1 98 ? -6.581 11.389 1.402 1.00 92.62 98 VAL A N 1
ATOM 753 C CA . VAL A 1 98 ? -6.676 11.412 2.871 1.00 92.62 98 VAL A CA 1
ATOM 754 C C . VAL A 1 98 ? -5.475 12.134 3.476 1.00 92.62 98 VAL A C 1
ATOM 756 O O . VAL A 1 98 ? -5.627 12.897 4.421 1.00 92.62 98 VAL A O 1
ATOM 759 N N . LEU A 1 99 ? -4.275 11.892 2.946 1.00 92.81 99 LEU A N 1
ATOM 760 C CA . LEU A 1 99 ? -3.040 12.477 3.472 1.00 92.81 99 LEU A CA 1
ATOM 761 C C . LEU A 1 99 ? -2.883 13.956 3.093 1.00 92.81 99 LEU A C 1
ATOM 763 O O . LEU A 1 99 ? -2.240 14.712 3.818 1.00 92.81 99 LEU A O 1
ATOM 767 N N . GLY A 1 100 ? -3.465 14.367 1.966 1.00 91.19 100 GLY A N 1
ATOM 768 C CA . GLY A 1 100 ? -3.220 15.674 1.370 1.00 91.19 100 GLY A CA 1
ATOM 769 C C . GLY A 1 100 ? -1.941 15.697 0.531 1.00 91.19 100 GLY A C 1
ATOM 770 O O . GLY A 1 100 ? -1.144 14.754 0.532 1.00 91.19 100 GLY A O 1
ATOM 771 N N . LYS A 1 101 ? -1.761 16.782 -0.230 1.00 89.50 101 LYS A N 1
ATOM 772 C CA . LYS A 1 101 ? -0.700 16.902 -1.240 1.00 89.50 101 LYS A CA 1
ATOM 773 C C . LYS A 1 101 ? 0.702 16.798 -0.635 1.00 89.50 101 LYS A C 1
ATOM 775 O O . LYS A 1 101 ? 1.489 15.979 -1.099 1.00 89.50 101 LYS A O 1
ATOM 780 N N . ASP A 1 102 ? 0.981 17.564 0.416 1.00 90.81 102 ASP A N 1
ATOM 781 C CA . ASP A 1 102 ? 2.327 17.661 0.995 1.00 90.81 102 ASP A CA 1
ATOM 782 C C . ASP A 1 102 ? 2.787 16.316 1.570 1.00 90.81 102 ASP A C 1
ATOM 784 O O . ASP A 1 102 ? 3.808 15.777 1.152 1.00 90.81 102 ASP A O 1
ATOM 788 N N . ALA A 1 103 ? 1.968 15.685 2.419 1.00 91.69 103 ALA A N 1
ATOM 789 C CA . ALA A 1 103 ? 2.279 14.366 2.973 1.00 91.69 103 ALA A CA 1
ATOM 790 C C . ALA A 1 103 ? 2.348 13.268 1.894 1.00 91.69 103 ALA A C 1
ATOM 792 O O . ALA A 1 103 ? 3.136 12.326 2.014 1.00 91.69 103 ALA A O 1
ATOM 793 N N . THR A 1 104 ? 1.560 13.384 0.818 1.00 92.56 104 THR A N 1
ATOM 794 C CA . THR A 1 104 ? 1.669 12.472 -0.329 1.00 92.56 104 THR A CA 1
ATOM 795 C C . THR A 1 104 ? 3.034 12.599 -1.000 1.00 92.56 104 THR A C 1
ATOM 797 O O . THR A 1 104 ? 3.676 11.583 -1.252 1.00 92.56 104 THR A O 1
ATOM 800 N N . ILE A 1 105 ? 3.498 13.821 -1.262 1.00 89.75 105 ILE A N 1
ATOM 801 C CA . ILE A 1 105 ? 4.791 14.071 -1.912 1.00 89.75 105 ILE A CA 1
ATOM 802 C C . ILE A 1 105 ? 5.949 13.658 -0.998 1.00 89.75 105 ILE A C 1
ATOM 804 O O . ILE A 1 105 ? 6.869 12.978 -1.442 1.00 89.75 105 ILE A O 1
ATOM 808 N N . GLU A 1 106 ? 5.905 14.033 0.277 1.00 91.56 106 GLU A N 1
ATOM 809 C CA . GLU A 1 106 ? 7.018 13.817 1.205 1.00 91.56 106 GLU A CA 1
ATOM 810 C C . GLU A 1 106 ? 7.153 12.362 1.660 1.00 91.56 106 GLU A C 1
ATOM 812 O O . GLU A 1 106 ? 8.265 11.898 1.914 1.00 91.56 106 GLU A O 1
ATOM 817 N N . GLN A 1 107 ? 6.038 11.634 1.789 1.00 93.06 107 GLN A N 1
ATOM 818 C CA . GLN A 1 107 ? 6.045 10.319 2.433 1.00 93.06 107 GLN A CA 1
ATOM 819 C C . GLN A 1 107 ? 5.501 9.187 1.565 1.00 93.06 107 GLN A C 1
ATOM 821 O O . GLN A 1 107 ? 6.055 8.089 1.606 1.00 93.06 107 GLN A O 1
ATOM 826 N N . LEU A 1 108 ? 4.452 9.418 0.768 1.00 93.19 108 LEU A N 1
ATOM 827 C CA . LEU A 1 108 ? 3.853 8.357 -0.050 1.00 93.19 108 LEU A CA 1
ATOM 828 C C . LEU A 1 108 ? 4.598 8.152 -1.375 1.00 93.19 108 LEU A C 1
ATOM 830 O O . LEU A 1 108 ? 4.814 7.012 -1.784 1.00 93.19 108 LEU A O 1
ATOM 834 N N . LEU A 1 109 ? 5.035 9.234 -2.026 1.00 91.50 109 LEU A N 1
ATOM 835 C CA . LEU A 1 109 ? 5.758 9.180 -3.297 1.00 91.50 109 LEU A CA 1
ATOM 836 C C . LEU A 1 109 ? 7.072 8.379 -3.200 1.00 91.50 109 LEU A C 1
ATOM 838 O O . LEU A 1 109 ? 7.289 7.537 -4.069 1.00 91.50 109 LEU A O 1
ATOM 842 N N . PRO A 1 110 ? 7.923 8.526 -2.162 1.00 92.50 110 PRO A N 1
ATOM 843 C CA . PRO A 1 110 ? 9.108 7.678 -2.018 1.00 92.50 110 PRO A CA 1
ATOM 844 C C . PRO A 1 110 ? 8.776 6.181 -1.960 1.00 92.50 110 PRO A C 1
ATOM 846 O O . PRO A 1 110 ? 9.485 5.364 -2.544 1.00 92.50 110 PRO A O 1
ATOM 849 N N . ILE A 1 111 ? 7.672 5.820 -1.297 1.00 96.00 111 ILE A N 1
ATOM 850 C CA . ILE A 1 111 ? 7.201 4.432 -1.210 1.00 96.00 111 ILE A CA 1
ATOM 851 C C . ILE A 1 111 ? 6.731 3.948 -2.587 1.00 96.00 111 ILE A C 1
ATOM 853 O O . ILE A 1 111 ? 7.093 2.857 -3.022 1.00 96.00 111 ILE A O 1
ATOM 857 N N . PHE A 1 112 ? 5.974 4.781 -3.301 1.00 94.12 112 PHE A N 1
ATOM 858 C CA . PHE A 1 112 ? 5.506 4.498 -4.655 1.00 94.12 112 PHE A CA 1
ATOM 859 C C . PHE A 1 112 ? 6.671 4.244 -5.625 1.00 94.12 112 PHE A C 1
ATOM 861 O O . PHE A 1 112 ? 6.684 3.232 -6.324 1.00 94.12 112 PHE A O 1
ATOM 868 N N . LEU A 1 113 ? 7.682 5.120 -5.628 1.00 91.56 113 LEU A N 1
ATOM 869 C CA . LEU A 1 113 ? 8.872 4.983 -6.474 1.00 91.56 113 LEU A CA 1
ATOM 870 C C . LEU A 1 113 ? 9.706 3.748 -6.106 1.00 91.56 113 LEU A C 1
ATOM 872 O O . LEU A 1 113 ? 10.260 3.104 -6.994 1.00 91.56 113 LEU A O 1
ATOM 876 N N . SER A 1 114 ? 9.776 3.389 -4.821 1.00 94.50 114 SER A N 1
ATOM 877 C CA . SER A 1 114 ? 10.429 2.149 -4.387 1.00 94.50 114 SER A CA 1
ATOM 878 C C . SER A 1 114 ? 9.722 0.912 -4.945 1.00 94.50 114 SER A C 1
ATOM 880 O O . SER A 1 114 ? 10.383 -0.002 -5.427 1.00 94.50 114 SER A O 1
ATOM 882 N N . LEU A 1 115 ? 8.386 0.883 -4.917 1.00 95.75 115 LEU A N 1
ATOM 883 C CA . LEU A 1 115 ? 7.596 -0.246 -5.423 1.00 95.75 115 LEU A CA 1
ATOM 884 C C . LEU A 1 115 ? 7.585 -0.322 -6.964 1.00 95.75 115 LEU A C 1
ATOM 886 O O . LEU A 1 115 ? 7.445 -1.413 -7.514 1.00 95.75 115 LEU A O 1
ATOM 890 N N . LEU A 1 116 ? 7.794 0.794 -7.677 1.00 92.69 116 LEU A N 1
ATOM 891 C CA . LEU A 1 116 ? 8.059 0.766 -9.127 1.00 92.69 116 LEU A CA 1
ATOM 892 C C . LEU A 1 116 ? 9.330 -0.014 -9.472 1.00 92.69 116 LEU A C 1
ATOM 894 O O . LEU A 1 116 ? 9.413 -0.580 -10.555 1.00 92.69 116 LEU A O 1
ATOM 898 N N . LYS A 1 117 ? 10.307 -0.051 -8.564 1.00 92.81 117 LYS A N 1
ATOM 899 C CA . LYS A 1 117 ? 11.589 -0.744 -8.744 1.00 92.81 117 LYS A CA 1
ATOM 900 C C . LYS A 1 117 ? 11.628 -2.107 -8.053 1.00 92.81 117 LYS A C 1
ATOM 902 O O . LYS A 1 117 ? 12.704 -2.666 -7.859 1.00 92.81 117 LYS A O 1
ATOM 907 N N . ASP A 1 118 ? 10.471 -2.632 -7.651 1.00 96.81 118 ASP A N 1
ATOM 908 C CA . ASP A 1 118 ? 10.387 -3.921 -6.970 1.00 96.81 118 ASP A CA 1
ATOM 909 C C . ASP A 1 118 ? 10.950 -5.045 -7.842 1.00 96.81 118 ASP A C 1
ATOM 911 O O . ASP A 1 118 ? 10.785 -5.040 -9.060 1.00 96.81 118 ASP A O 1
ATOM 915 N N . GLU A 1 119 ? 11.563 -6.055 -7.232 1.00 94.62 119 GLU A N 1
ATOM 916 C CA . GLU A 1 119 ? 12.111 -7.207 -7.950 1.00 94.62 119 GLU A CA 1
ATOM 917 C C . GLU A 1 119 ? 11.016 -8.018 -8.670 1.00 94.62 119 GLU A C 1
ATOM 919 O O . GLU A 1 119 ? 11.259 -8.601 -9.734 1.00 94.62 119 GLU A O 1
ATOM 924 N N . PHE A 1 120 ? 9.782 -8.008 -8.152 1.00 96.19 120 PHE A N 1
ATOM 925 C CA . PHE A 1 120 ? 8.682 -8.817 -8.666 1.00 96.19 120 PHE A CA 1
ATOM 926 C C . PHE A 1 120 ? 7.777 -8.042 -9.638 1.00 96.19 120 PHE A C 1
ATOM 928 O O . PHE A 1 120 ? 7.234 -6.994 -9.276 1.00 96.19 120 PHE A O 1
ATOM 935 N N . PRO A 1 121 ? 7.546 -8.568 -10.860 1.00 93.94 121 PRO A N 1
ATOM 936 C CA . PRO A 1 121 ? 6.782 -7.866 -11.892 1.00 93.94 121 PRO A CA 1
ATOM 937 C C . PRO A 1 121 ? 5.367 -7.473 -11.472 1.00 93.94 121 PRO A C 1
ATOM 939 O O . PRO A 1 121 ? 4.920 -6.387 -11.819 1.00 93.94 121 PRO A O 1
ATOM 942 N N . ASP A 1 122 ? 4.671 -8.315 -10.707 1.00 96.19 122 ASP A N 1
ATOM 943 C CA . ASP A 1 122 ? 3.289 -8.046 -10.293 1.00 96.19 122 ASP A CA 1
ATOM 944 C C . ASP A 1 122 ? 3.180 -6.809 -9.392 1.00 96.19 122 ASP A C 1
ATOM 946 O O . ASP A 1 122 ? 2.213 -6.053 -9.488 1.00 96.19 122 ASP A O 1
ATOM 950 N N . VAL A 1 123 ? 4.191 -6.564 -8.550 1.00 97.69 123 VAL A N 1
ATOM 951 C CA . VAL A 1 123 ? 4.260 -5.349 -7.730 1.00 97.69 123 VAL A CA 1
ATOM 952 C C . VAL A 1 123 ? 4.417 -4.132 -8.639 1.00 97.69 123 VAL A C 1
ATOM 954 O O . VAL A 1 123 ? 3.633 -3.187 -8.535 1.00 97.69 123 VAL A O 1
ATOM 957 N N . ARG A 1 124 ? 5.361 -4.188 -9.589 1.00 95.94 124 ARG A N 1
ATOM 958 C CA . ARG A 1 124 ? 5.607 -3.101 -10.549 1.00 95.94 124 ARG A CA 1
ATOM 959 C C . ARG A 1 124 ? 4.371 -2.801 -11.397 1.00 95.94 124 ARG A C 1
ATOM 961 O O . ARG A 1 124 ? 3.964 -1.649 -11.487 1.00 95.94 124 ARG A O 1
ATOM 968 N N . LEU A 1 125 ? 3.723 -3.831 -11.946 1.00 95.31 125 LEU A N 1
ATOM 969 C CA . LEU A 1 125 ? 2.489 -3.712 -12.733 1.00 95.31 125 LEU A CA 1
ATOM 970 C C . LEU A 1 125 ? 1.359 -3.050 -11.937 1.00 95.31 125 LEU A C 1
ATOM 972 O O . LEU A 1 125 ? 0.661 -2.177 -12.457 1.00 95.31 125 LEU A O 1
ATOM 976 N N . ASN A 1 126 ? 1.196 -3.421 -10.664 1.00 96.38 126 ASN A N 1
ATOM 977 C CA . ASN A 1 126 ? 0.198 -2.795 -9.805 1.00 96.38 126 ASN A CA 1
ATOM 978 C C . ASN A 1 126 ? 0.469 -1.303 -9.613 1.00 96.38 126 ASN A C 1
ATOM 980 O O . ASN A 1 126 ? -0.472 -0.516 -9.691 1.00 96.38 126 ASN A O 1
ATOM 984 N N . ILE A 1 127 ? 1.727 -0.902 -9.424 1.00 94.25 127 ILE A N 1
ATOM 985 C CA . ILE A 1 127 ? 2.088 0.511 -9.290 1.00 94.25 127 ILE A CA 1
ATOM 986 C C . ILE A 1 127 ? 1.912 1.277 -10.607 1.00 94.25 127 ILE A C 1
ATOM 988 O O . ILE A 1 127 ? 1.347 2.371 -10.595 1.00 94.25 127 ILE A O 1
ATOM 992 N N . ILE A 1 128 ? 2.312 0.692 -11.741 1.00 92.12 128 ILE A N 1
ATOM 993 C CA . ILE A 1 128 ? 2.120 1.279 -13.078 1.00 92.12 128 ILE A CA 1
ATOM 994 C C . ILE A 1 128 ? 0.641 1.606 -13.308 1.00 92.12 128 ILE A C 1
ATOM 996 O O . ILE A 1 128 ? 0.309 2.730 -13.677 1.00 92.12 128 ILE A O 1
ATOM 1000 N N . SER A 1 129 ? -0.264 0.693 -12.934 1.00 92.69 129 SER A N 1
ATOM 1001 C CA . SER A 1 129 ? -1.719 0.904 -13.031 1.00 92.69 129 SER A CA 1
ATOM 1002 C C . SER A 1 129 ? -2.267 2.074 -12.192 1.00 92.69 129 SER A C 1
ATOM 1004 O O . SER A 1 129 ? -3.467 2.358 -12.228 1.00 92.69 129 SER A O 1
ATOM 1006 N N . LYS A 1 130 ? -1.433 2.700 -11.353 1.00 91.19 130 LYS A N 1
ATOM 1007 C CA . LYS A 1 130 ? -1.793 3.813 -10.466 1.00 91.19 130 LYS A CA 1
ATOM 1008 C C . LYS A 1 130 ? -1.083 5.117 -10.817 1.00 91.19 130 LYS A C 1
ATOM 1010 O O . LYS A 1 130 ? -1.346 6.108 -10.138 1.00 91.19 130 LYS A O 1
ATOM 1015 N N . LEU A 1 131 ? -0.246 5.154 -11.859 1.00 87.12 131 LEU A N 1
ATOM 1016 C CA . LEU A 1 131 ? 0.502 6.353 -12.261 1.00 87.12 131 LEU A CA 1
ATOM 1017 C C . LEU A 1 131 ? -0.412 7.564 -12.504 1.00 87.12 131 LEU A C 1
ATOM 1019 O O . LEU A 1 131 ? -0.129 8.649 -11.997 1.00 87.12 131 LEU A O 1
ATOM 1023 N N . ASP A 1 132 ? -1.564 7.367 -13.148 1.00 85.44 132 ASP A N 1
ATOM 1024 C CA . ASP A 1 132 ? -2.542 8.439 -13.385 1.00 85.44 132 ASP A CA 1
ATOM 1025 C C . ASP A 1 132 ? -3.067 9.080 -12.096 1.00 85.44 132 ASP A C 1
ATOM 1027 O O . ASP A 1 132 ? -3.265 10.294 -12.027 1.00 85.44 132 ASP A O 1
ATOM 1031 N N . GLN A 1 133 ? -3.265 8.281 -11.043 1.00 86.69 133 GLN A N 1
ATOM 1032 C CA . GLN A 1 133 ? -3.720 8.792 -9.748 1.00 86.69 133 GLN A CA 1
ATOM 1033 C C . GLN A 1 133 ? -2.643 9.658 -9.092 1.00 86.69 133 GLN A C 1
ATOM 1035 O O . GLN A 1 133 ? -2.964 10.657 -8.450 1.00 86.69 133 GLN A O 1
ATOM 1040 N N . VAL A 1 134 ? -1.364 9.314 -9.276 1.00 81.88 134 VAL A N 1
ATOM 1041 C CA . VAL A 1 134 ? -0.250 10.150 -8.812 1.00 81.88 134 VAL A CA 1
ATOM 1042 C C . VAL A 1 134 ? -0.215 11.467 -9.585 1.00 81.88 134 VAL A C 1
ATOM 1044 O O . VAL A 1 134 ? -0.108 12.531 -8.966 1.00 81.88 134 VAL A O 1
ATOM 1047 N N . ASN A 1 135 ? -0.369 11.401 -10.915 1.00 81.31 135 ASN A N 1
ATOM 1048 C CA . ASN A 1 135 ? -0.393 12.559 -11.816 1.00 81.31 135 ASN A CA 1
ATOM 1049 C C . ASN A 1 135 ? -1.406 13.617 -11.388 1.00 81.31 135 ASN A C 1
ATOM 1051 O O . ASN A 1 135 ? -1.083 14.806 -11.372 1.00 81.31 135 ASN A O 1
ATOM 1055 N N . GLN A 1 136 ? -2.587 13.186 -10.953 1.00 82.81 136 GLN A N 1
ATOM 1056 C CA . GLN A 1 136 ? -3.640 14.083 -10.482 1.00 82.81 136 GLN A CA 1
ATOM 1057 C C . GLN A 1 136 ? -3.304 14.799 -9.164 1.00 82.81 136 GLN A C 1
ATOM 1059 O O . GLN A 1 136 ? -3.755 15.922 -8.954 1.00 82.81 136 GLN A O 1
ATOM 1064 N N . VAL A 1 137 ? -2.531 14.178 -8.269 1.00 79.31 137 VAL A N 1
ATOM 1065 C CA . VAL A 1 137 ? -2.252 14.738 -6.933 1.00 79.31 137 VAL A CA 1
ATOM 1066 C C . VAL A 1 137 ? -1.040 15.664 -6.947 1.00 79.31 137 VAL A C 1
ATOM 1068 O O . VAL A 1 137 ? -1.042 16.730 -6.327 1.00 79.31 137 VAL A O 1
ATOM 1071 N N . ILE A 1 138 ? 0.018 15.247 -7.634 1.00 76.12 138 ILE A N 1
ATOM 1072 C CA . ILE A 1 138 ? 1.322 15.903 -7.550 1.00 76.12 138 ILE A CA 1
ATOM 1073 C C . ILE A 1 138 ? 1.489 16.942 -8.670 1.00 76.12 138 ILE A C 1
ATOM 1075 O O . ILE A 1 138 ? 2.074 18.003 -8.437 1.00 76.12 138 ILE A O 1
ATOM 1079 N N . GLY A 1 139 ? 0.884 16.692 -9.835 1.00 76.38 139 GLY A N 1
ATOM 1080 C CA . GLY A 1 139 ? 1.037 17.498 -11.044 1.00 76.38 139 GLY A CA 1
ATOM 1081 C C . GLY A 1 139 ? 2.183 17.007 -11.935 1.00 76.38 139 GLY A C 1
ATOM 1082 O O . GLY A 1 139 ? 3.191 16.487 -11.455 1.00 76.38 139 GLY A O 1
ATOM 1083 N N . ILE A 1 140 ? 2.017 17.183 -13.248 1.00 70.75 140 ILE A N 1
ATOM 1084 C CA . ILE A 1 140 ? 2.885 16.611 -14.293 1.00 70.75 140 ILE A CA 1
ATOM 1085 C C . ILE A 1 140 ? 4.353 17.030 -14.141 1.00 70.75 140 ILE A C 1
ATOM 1087 O O . ILE A 1 140 ? 5.235 16.219 -14.407 1.00 70.75 140 ILE A O 1
ATOM 1091 N N . ASP A 1 141 ? 4.643 18.249 -13.685 1.00 71.62 141 ASP A N 1
ATOM 1092 C CA . ASP A 1 141 ? 6.011 18.783 -13.672 1.00 71.62 141 ASP A CA 1
ATOM 1093 C C . ASP A 1 141 ? 6.932 18.070 -12.669 1.00 71.62 141 ASP A C 1
ATOM 1095 O O . ASP A 1 141 ? 8.022 17.616 -13.024 1.00 71.62 141 ASP A O 1
ATOM 1099 N N . LEU A 1 142 ? 6.485 17.912 -11.417 1.00 69.50 142 LEU A N 1
ATOM 1100 C CA . LEU A 1 142 ? 7.274 17.247 -10.369 1.00 69.50 142 LEU A CA 1
ATOM 1101 C C . LEU A 1 142 ? 7.384 15.736 -10.631 1.00 69.50 142 LEU A C 1
ATOM 1103 O O . LEU A 1 142 ? 8.397 15.097 -10.328 1.00 69.50 142 LEU A O 1
ATOM 1107 N N . LEU A 1 143 ? 6.345 15.173 -11.247 1.00 68.69 143 LEU A N 1
ATOM 1108 C CA . LEU A 1 143 ? 6.321 13.778 -11.654 1.00 68.69 143 LEU A CA 1
ATOM 1109 C C . LEU A 1 143 ? 7.222 13.510 -12.839 1.00 68.69 143 LEU A C 1
ATOM 1111 O O . LEU A 1 143 ? 7.954 12.537 -12.796 1.00 68.69 143 LEU A O 1
ATOM 1115 N N . SER A 1 144 ? 7.262 14.378 -13.844 1.00 71.50 144 SER A N 1
ATOM 1116 C CA . SER A 1 144 ? 8.171 14.212 -14.981 1.00 71.50 144 SER A CA 1
ATOM 1117 C C . SER A 1 144 ? 9.630 14.174 -14.522 1.00 71.50 144 SER A C 1
ATOM 1119 O O . SER A 1 144 ? 10.410 13.380 -15.028 1.00 71.50 144 SER A O 1
ATOM 1121 N N . GLN A 1 145 ? 10.002 14.949 -13.500 1.00 77.75 145 GLN A N 1
ATOM 1122 C CA . GLN A 1 145 ? 11.360 14.910 -12.944 1.00 77.75 145 GLN A CA 1
ATOM 1123 C C . GLN A 1 145 ? 11.656 13.617 -12.165 1.00 77.75 145 GLN A C 1
ATOM 1125 O O . GLN A 1 145 ? 12.760 13.085 -12.255 1.00 77.75 145 GLN A O 1
ATOM 1130 N N . SER A 1 146 ? 10.676 13.100 -11.416 1.00 75.44 146 SER A N 1
ATOM 1131 C CA . SER A 1 146 ? 10.868 11.943 -10.524 1.00 75.44 146 SER A CA 1
ATOM 1132 C C . SER A 1 146 ? 10.611 10.589 -11.198 1.00 75.44 146 SER A C 1
ATOM 1134 O O . SER A 1 146 ? 11.281 9.604 -10.894 1.00 75.44 146 SER A O 1
ATOM 1136 N N . LEU A 1 147 ? 9.634 10.528 -12.106 1.00 74.56 147 LEU A N 1
ATOM 1137 C CA . LEU A 1 147 ? 9.174 9.314 -12.776 1.00 74.56 147 LEU A CA 1
ATOM 1138 C C . LEU A 1 147 ? 9.829 9.081 -14.122 1.00 74.56 147 LEU A C 1
ATOM 1140 O O . LEU A 1 147 ? 9.963 7.921 -14.472 1.00 74.56 147 LEU A O 1
ATOM 1144 N N . LEU A 1 148 ? 10.238 10.102 -14.881 1.00 79.06 148 LEU A N 1
ATOM 1145 C CA . LEU A 1 148 ? 10.837 9.860 -16.200 1.00 79.06 148 LEU A CA 1
ATOM 1146 C C . LEU A 1 148 ? 12.050 8.916 -16.115 1.00 79.06 148 LEU A C 1
ATOM 1148 O O . LEU A 1 148 ? 12.088 7.968 -16.898 1.00 79.06 148 LEU A O 1
ATOM 1152 N N . PRO A 1 149 ? 12.965 9.045 -15.129 1.00 83.62 149 PRO A N 1
ATOM 1153 C CA . PRO A 1 149 ? 14.018 8.050 -14.933 1.00 83.62 149 PRO A CA 1
ATOM 1154 C C . PRO A 1 149 ? 13.477 6.639 -14.653 1.00 83.62 149 PRO A C 1
ATOM 1156 O O . PRO A 1 149 ? 13.999 5.666 -15.188 1.00 83.62 149 PRO A O 1
ATOM 1159 N N . ALA A 1 150 ? 12.418 6.520 -13.846 1.00 82.25 150 ALA A N 1
ATOM 1160 C CA . ALA A 1 150 ? 11.798 5.234 -13.526 1.00 82.25 150 ALA A CA 1
ATOM 1161 C C . ALA A 1 150 ? 11.056 4.625 -14.731 1.00 82.25 150 ALA A C 1
ATOM 1163 O O . ALA A 1 150 ? 11.137 3.427 -14.954 1.00 82.25 150 ALA A O 1
ATOM 1164 N N . ILE A 1 151 ? 10.369 5.437 -15.535 1.00 81.38 151 ILE A N 1
ATOM 1165 C CA . ILE A 1 151 ? 9.650 5.022 -16.744 1.00 81.38 151 ILE A CA 1
ATOM 1166 C C . ILE A 1 151 ? 10.633 4.521 -17.804 1.00 81.38 151 ILE A C 1
ATOM 1168 O O . ILE A 1 151 ? 10.385 3.485 -18.412 1.00 81.38 151 ILE A O 1
ATOM 1172 N N . VAL A 1 152 ? 11.759 5.216 -17.999 1.00 84.62 152 VAL A N 1
ATOM 1173 C CA . VAL A 1 152 ? 12.820 4.768 -18.917 1.00 84.62 152 VAL A CA 1
ATOM 1174 C C . VAL A 1 152 ? 13.387 3.420 -18.465 1.00 84.62 152 VAL A C 1
ATOM 1176 O O . VAL A 1 152 ? 13.521 2.512 -19.277 1.00 84.62 152 VAL A O 1
ATOM 1179 N N . GLU A 1 153 ? 13.640 3.254 -17.165 1.00 85.44 153 GLU A N 1
ATOM 1180 C CA . GLU A 1 153 ? 14.088 1.976 -16.597 1.00 85.44 153 GLU A CA 1
ATOM 1181 C C . GLU A 1 153 ? 13.048 0.856 -16.813 1.00 85.44 153 GLU A C 1
ATOM 1183 O O . GLU A 1 153 ? 13.402 -0.264 -17.179 1.00 85.44 153 GLU A O 1
ATOM 1188 N N . LEU A 1 154 ? 11.752 1.159 -16.672 1.00 85.88 154 LEU A N 1
ATOM 1189 C CA . LEU A 1 154 ? 10.661 0.204 -16.904 1.00 85.88 154 LEU A CA 1
ATOM 1190 C C . LEU A 1 154 ? 10.443 -0.125 -18.390 1.00 85.88 154 LEU A C 1
ATOM 1192 O O . LEU A 1 154 ? 10.000 -1.228 -18.716 1.00 85.88 154 LEU A O 1
ATOM 1196 N N . ALA A 1 155 ? 10.782 0.784 -19.304 1.00 86.69 155 ALA A N 1
ATOM 1197 C CA . ALA A 1 155 ? 10.773 0.508 -20.741 1.00 86.69 155 ALA A CA 1
ATOM 1198 C C . ALA A 1 155 ? 11.819 -0.557 -21.123 1.00 86.69 155 ALA A C 1
ATOM 1200 O O . ALA A 1 155 ? 11.626 -1.307 -22.081 1.00 86.69 155 ALA A O 1
ATOM 1201 N N . GLU A 1 156 ? 12.888 -0.678 -20.333 1.00 88.19 156 GLU A N 1
ATOM 1202 C CA . GLU A 1 156 ? 13.929 -1.703 -20.463 1.00 88.19 156 GLU A CA 1
ATOM 1203 C C . GLU A 1 156 ? 13.712 -2.905 -19.522 1.00 88.19 156 GLU A C 1
ATOM 1205 O O . GLU A 1 156 ? 14.564 -3.794 -19.427 1.00 88.19 156 GLU A O 1
ATOM 1210 N N . ASP A 1 157 ? 12.559 -2.982 -18.843 1.00 92.62 157 ASP A N 1
ATOM 1211 C CA . ASP A 1 157 ? 12.278 -4.022 -17.855 1.00 92.62 157 ASP A CA 1
ATOM 1212 C C . ASP A 1 157 ? 12.418 -5.425 -18.454 1.00 92.62 157 ASP A C 1
ATOM 1214 O O . ASP A 1 157 ? 11.963 -5.705 -19.565 1.00 92.62 157 ASP A O 1
ATOM 1218 N N . ARG A 1 158 ? 13.009 -6.361 -17.704 1.00 89.06 158 ARG A N 1
ATOM 1219 C CA . ARG A 1 158 ? 13.206 -7.750 -18.156 1.00 89.06 158 ARG A CA 1
ATOM 1220 C C . ARG A 1 158 ? 11.882 -8.443 -18.490 1.00 89.06 158 ARG A C 1
ATOM 1222 O O . ARG A 1 158 ? 11.826 -9.275 -19.399 1.00 89.06 158 ARG A O 1
ATOM 1229 N N . HIS A 1 159 ? 10.812 -8.107 -17.777 1.00 90.81 159 HIS A N 1
ATOM 1230 C CA . HIS A 1 159 ? 9.494 -8.686 -17.958 1.00 90.81 159 HIS A CA 1
ATOM 1231 C C . HIS A 1 159 ? 8.697 -7.933 -19.027 1.00 90.81 159 HIS A C 1
ATOM 1233 O O . HIS A 1 159 ? 8.357 -6.763 -18.887 1.00 90.81 159 HIS A O 1
ATOM 1239 N N . TRP A 1 160 ? 8.335 -8.636 -20.100 1.00 88.81 160 TRP A N 1
ATOM 1240 C CA . TRP A 1 160 ? 7.697 -8.018 -21.265 1.00 88.81 160 TRP A CA 1
ATOM 1241 C C . TRP A 1 160 ? 6.363 -7.329 -20.957 1.00 88.81 160 TRP A C 1
ATOM 1243 O O . TRP A 1 160 ? 6.065 -6.309 -21.569 1.00 88.81 160 TRP A O 1
ATOM 1253 N N . ARG A 1 161 ? 5.582 -7.844 -19.995 1.00 90.19 161 ARG A N 1
ATOM 1254 C CA . ARG A 1 161 ? 4.311 -7.216 -19.597 1.00 90.19 161 ARG A CA 1
ATOM 1255 C C . ARG A 1 161 ? 4.522 -5.864 -18.931 1.00 90.19 161 ARG A C 1
ATOM 1257 O O . ARG A 1 161 ? 3.683 -4.993 -19.096 1.00 90.19 161 ARG A O 1
ATOM 1264 N N . VAL A 1 162 ? 5.625 -5.697 -18.198 1.00 88.94 162 VAL A N 1
ATOM 1265 C CA . VAL A 1 162 ? 5.970 -4.411 -17.576 1.00 88.94 162 VAL A CA 1
ATOM 1266 C C . VAL A 1 162 ? 6.300 -3.391 -18.661 1.00 88.94 162 VAL A C 1
ATOM 1268 O O . VAL A 1 162 ? 5.760 -2.293 -18.632 1.00 88.94 162 VAL A O 1
ATOM 1271 N N . ARG A 1 163 ? 7.087 -3.790 -19.670 1.00 89.69 163 ARG A N 1
ATOM 1272 C CA . ARG A 1 163 ? 7.385 -2.928 -20.824 1.00 89.69 163 ARG A CA 1
ATOM 1273 C C . ARG A 1 163 ? 6.121 -2.507 -21.574 1.00 89.69 163 ARG A C 1
ATOM 1275 O O . ARG A 1 163 ? 5.982 -1.342 -21.916 1.00 89.69 163 ARG A O 1
ATOM 1282 N N . LEU A 1 164 ? 5.202 -3.446 -21.817 1.00 87.88 164 LEU A N 1
ATOM 1283 C CA . LEU A 1 164 ? 3.939 -3.156 -22.502 1.00 87.88 164 LEU A CA 1
ATOM 1284 C C . LEU A 1 164 ? 3.066 -2.178 -21.700 1.00 87.88 164 LEU A C 1
ATOM 1286 O O . LEU A 1 164 ? 2.570 -1.216 -22.269 1.00 87.88 164 LEU A O 1
ATOM 1290 N N . ALA A 1 165 ? 2.948 -2.38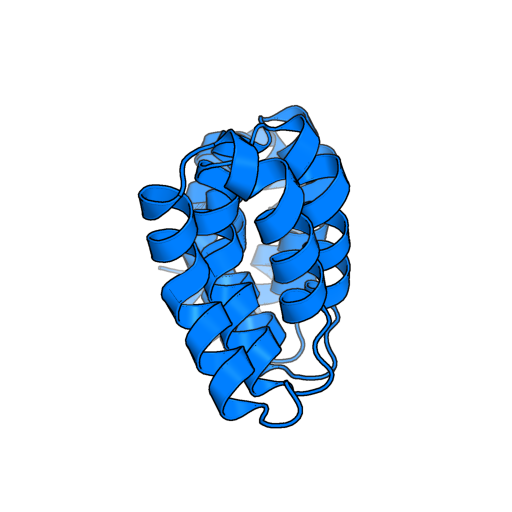2 -20.385 1.00 86.25 165 ALA A N 1
ATOM 1291 C CA . ALA A 1 165 ? 2.099 -1.571 -19.510 1.00 86.25 165 ALA A CA 1
ATOM 1292 C C . ALA A 1 165 ? 2.535 -0.100 -19.364 1.00 86.25 165 ALA A C 1
ATOM 1294 O O . ALA A 1 165 ? 1.781 0.691 -18.818 1.00 86.25 165 ALA A O 1
ATOM 1295 N N . ILE A 1 166 ? 3.753 0.256 -19.784 1.00 81.88 166 ILE A N 1
ATOM 1296 C CA . ILE A 1 166 ? 4.248 1.644 -19.807 1.00 81.88 166 ILE A CA 1
ATOM 1297 C C . ILE A 1 166 ? 3.950 2.345 -21.140 1.00 81.88 166 ILE A C 1
ATOM 1299 O O . ILE A 1 166 ? 3.956 3.573 -21.207 1.00 81.88 166 ILE A O 1
ATOM 1303 N N . ILE A 1 167 ? 3.756 1.574 -22.212 1.00 78.44 167 ILE A N 1
ATOM 1304 C CA . ILE A 1 167 ? 3.496 2.097 -23.560 1.00 78.44 167 ILE A CA 1
ATOM 1305 C C . ILE A 1 167 ? 1.997 2.379 -23.754 1.00 78.44 167 ILE A C 1
ATOM 1307 O O . ILE A 1 167 ? 1.646 3.258 -24.541 1.00 78.44 167 ILE A O 1
ATOM 1311 N N . GLU A 1 168 ? 1.146 1.616 -23.062 1.00 66.06 168 GLU A N 1
ATOM 1312 C CA . GLU A 1 168 ? -0.314 1.785 -22.999 1.00 66.06 168 GLU A CA 1
ATOM 1313 C C . GLU A 1 168 ? -0.727 2.848 -21.975 1.00 66.06 168 GLU A C 1
ATOM 1315 O O . GLU A 1 168 ? -1.648 3.630 -22.309 1.00 66.06 168 GLU A O 1
#

Secondary structure (DSSP, 8-state):
---HHHHHHHHHHHHHHHHHH-HHHIIIIIHHHHHHHHT-SSHHHHHHHHTTHHHHHHTS-HHHIIIIIHHHHHHHTT-S-HHHHHHHHTTGGGGHHHH-HHHIIIIIHHHHHHHHT-SSHHHHHHHHTTHHHHHHHH-HHHHHHHHHHHHHHHHT-SSHHHHHHHH-

Organism: Lolium perenne (NCBI:txid4522)

InterPro domains:
  IPR000357 HEAT repeat [PF02985] (108-136)
  IPR011989 Armadillo-like helical [G3DSA:1.25.10.10] (1-168)
  IPR016024 Armadillo-type fold [SSF48371] (1-168)
  IPR021133 HEAT, type 2 [PS50077] (1-29)
  IPR021133 HEAT, type 2 [PS50077] (30-68)
  IPR021133 HEAT, type 2 [PS50077] (69-107)
  IPR021133 HEAT, type 2 [PS50077] (108-146)
  IPR021133 HEAT, type 2 [PS50077] (147-168)
  IPR051023 Protein Phosphatase 2A Regulatory Subunit A [PTHR10648] (1-168)
  IPR054573 Phosphatase PP2A regulatory subunit A/Splicing factor 3B subunit 1-like, HEAT repeat [PF22646] (25-100)

Radius of gyration: 16.3 Å; chains: 1; bounding box: 35×38×44 Å

Sequence (168 aa):
DKSWRVRYMVANQLYELCEAVGPEPTRADLVPAYVRLLRDNEAEVRIAAAGKVTKFCRILSPQLAIQHILPCVKELSSDSSQHVRSALASVIMGMAPVLGKDATIEQLLPIFLSLLKDEFPDVRLNIISKLDQVNQVIGIDLLSQSLLPAIVELAEDRHWRVRLAIIE

pLDDT: mean 90.98, std 7.01, range [66.06, 98.69]